Protein AF-A0A328TL69-F1 (afdb_monomer)

Secondary structure (DSSP, 8-state):
-PPPPPPPSSTTSS----BTTTTBPPPP--HHHHHHHHHHHHHHHHHHHHHHHHTT----TT-S-HHHHHHHHHHHHHHHHHHTSS--TT-----SSSSPPTT----BS-B--TTT-HHHHHH-TTSB--B-TT----PPPTTPPTT--

Mean predicted aligned error: 10.44 Å

InterPro domains:
  IPR011083 Phage tail collar domain [PF07484] (90-137)
  IPR037053 Phage tail collar domain superfamily [G3DSA:3.90.1340.10] (85-138)
  IPR051934 Bacteriophage Tail Fiber Structural Protein [PTHR35191] (72-148)

Sequence (149 aa):
MKDIIEPVDTDDGLFHDGDPSTGAEGTIVYAKIMNALQDGIIDIQTENKNILAEAQMTPDPSKNNQLLTAIKAIATAIAATAASVAVPVGTPLAWPTTTPPDGYAIMQGQAFDTAKYPKTAAAYPSGKLPDMRGQTIKGAPDGRALLSL

Foldseek 3Di:
DDDDQAAAPDPVSDWDPADPVVRRHTGDDDPSRVVVVVVVVVVVVVVLQVLLVCLVHHDDPVDDCSSVVSVVSVVVVVVVVVVVPDDQQQDDDDDDDPDDDPPDDQQQFDAADCVVPVSNCVNVVVRTGHGCVVHDDDDDDPPDDPSDD

Solvent-accessible surface area (backbone atoms only — not comparable to full-atom values): 9685 Å² total; per-residue (Å²): 132,76,77,82,76,78,65,51,99,43,102,84,38,59,87,46,78,53,37,85,91,80,67,47,74,43,59,80,87,48,68,71,57,56,51,47,52,51,51,48,52,52,44,56,51,49,53,53,48,51,49,23,46,75,46,77,42,76,96,50,93,93,55,93,54,56,68,64,50,19,53,51,49,46,53,50,53,50,50,55,58,61,64,69,69,83,75,67,73,67,62,91,74,94,71,98,62,96,69,68,61,92,97,58,80,85,51,69,48,50,73,55,61,42,85,86,36,52,63,44,23,73,64,30,77,84,28,44,46,61,56,51,78,96,59,76,96,68,85,80,53,90,96,54,67,87,93,63,130

Structure (mmCIF, N/CA/C/O backbone):
data_AF-A0A328TL69-F1
#
_entry.id   AF-A0A328TL69-F1
#
loop_
_atom_site.group_PDB
_atom_site.id
_atom_site.type_symbol
_atom_site.label_atom_id
_atom_site.label_alt_id
_atom_site.label_comp_id
_atom_site.label_asym_id
_atom_site.label_entity_id
_atom_site.label_seq_id
_atom_site.pdbx_PDB_ins_code
_atom_site.Cartn_x
_atom_site.Cartn_y
_atom_site.Cartn_z
_atom_site.occupancy
_atom_site.B_iso_or_equiv
_atom_site.auth_seq_id
_atom_site.auth_comp_id
_atom_site.auth_asym_id
_atom_site.auth_atom_id
_atom_site.pdbx_PDB_model_num
ATOM 1 N N . MET A 1 1 ? 5.116 5.446 -20.678 1.00 81.31 1 MET A N 1
ATOM 2 C CA . MET A 1 1 ? 5.610 4.268 -21.421 1.00 81.31 1 MET A CA 1
ATOM 3 C C . MET A 1 1 ? 5.908 4.645 -22.858 1.00 81.31 1 MET A C 1
ATOM 5 O O . MET A 1 1 ? 4.989 4.982 -23.598 1.00 81.31 1 MET A O 1
ATOM 9 N N . LYS A 1 2 ? 7.194 4.645 -23.212 1.00 82.19 2 LYS A N 1
ATOM 10 C CA . LYS A 1 2 ? 7.684 4.798 -24.589 1.00 82.19 2 LYS A CA 1
ATOM 11 C C . LYS A 1 2 ? 7.181 3.653 -25.475 1.00 82.19 2 LYS A C 1
ATOM 13 O O . LYS A 1 2 ? 6.938 2.549 -24.987 1.00 82.19 2 LYS A O 1
ATOM 18 N N . ASP A 1 3 ? 7.064 3.926 -26.771 1.00 85.06 3 ASP A N 1
ATOM 19 C CA . ASP A 1 3 ? 6.820 2.887 -27.771 1.00 85.06 3 ASP A CA 1
ATOM 20 C C . ASP A 1 3 ? 7.988 1.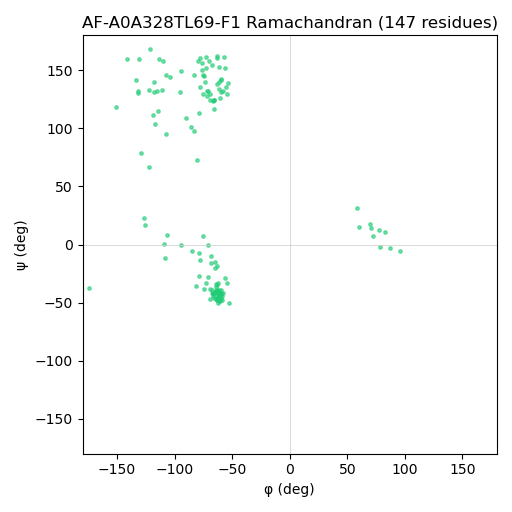893 -27.829 1.00 85.06 3 ASP A C 1
ATOM 22 O O . ASP A 1 3 ? 9.104 2.173 -27.377 1.00 85.06 3 ASP A O 1
ATOM 26 N N . ILE A 1 4 ? 7.723 0.712 -28.388 1.00 85.75 4 ILE A N 1
ATOM 27 C CA . ILE A 1 4 ? 8.744 -0.320 -28.578 1.00 85.75 4 ILE A CA 1
ATOM 28 C C . ILE A 1 4 ? 9.840 0.229 -29.499 1.00 85.75 4 ILE A C 1
ATOM 30 O O . ILE A 1 4 ? 9.555 0.822 -30.538 1.00 85.75 4 ILE A O 1
ATOM 34 N N . ILE A 1 5 ? 11.097 0.019 -29.104 1.00 87.75 5 ILE A N 1
ATOM 35 C CA . ILE A 1 5 ? 12.271 0.432 -29.877 1.00 87.75 5 ILE A CA 1
ATOM 36 C C . ILE A 1 5 ? 12.243 -0.261 -31.243 1.00 87.75 5 ILE A C 1
ATOM 38 O O . ILE A 1 5 ? 12.059 -1.475 -31.324 1.00 87.75 5 ILE A O 1
ATOM 42 N N . GLU A 1 6 ? 12.443 0.514 -32.308 1.00 88.75 6 GLU A N 1
ATOM 43 C CA . GLU A 1 6 ? 12.548 -0.030 -33.662 1.00 88.75 6 GLU A CA 1
ATOM 44 C C . GLU A 1 6 ? 13.749 -0.991 -33.777 1.00 88.75 6 GLU A C 1
ATOM 46 O O . GLU A 1 6 ? 14.818 -0.686 -33.234 1.00 88.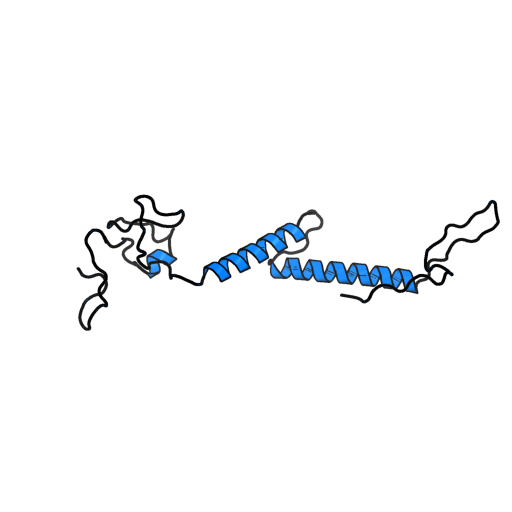75 6 GLU A O 1
ATOM 51 N N . PRO A 1 7 ? 13.609 -2.125 -34.491 1.00 90.50 7 PRO A N 1
ATOM 52 C CA . PRO A 1 7 ? 14.724 -3.029 -34.763 1.00 90.50 7 PRO A CA 1
ATOM 53 C C . PRO A 1 7 ? 15.887 -2.338 -35.483 1.00 90.50 7 PRO A C 1
ATOM 55 O O . PRO A 1 7 ? 15.730 -1.278 -36.096 1.00 90.50 7 PRO A O 1
ATOM 58 N N . VAL A 1 8 ? 17.067 -2.959 -35.429 1.00 92.00 8 VAL A N 1
ATOM 59 C CA . VAL A 1 8 ? 18.185 -2.531 -36.275 1.00 92.00 8 VAL A CA 1
ATOM 60 C C . VAL A 1 8 ? 17.899 -2.801 -37.743 1.00 92.00 8 VAL A C 1
ATOM 62 O O . VAL A 1 8 ? 17.120 -3.682 -38.085 1.00 92.00 8 VAL A O 1
ATOM 65 N N . ASP A 1 9 ? 18.544 -2.022 -38.605 1.00 88.06 9 ASP A N 1
ATOM 66 C CA . ASP A 1 9 ? 18.406 -2.132 -40.055 1.00 88.06 9 ASP A CA 1
ATOM 67 C C . ASP A 1 9 ? 19.283 -3.276 -40.590 1.00 88.06 9 ASP A C 1
ATOM 69 O O . ASP A 1 9 ? 20.365 -3.068 -41.137 1.00 88.06 9 ASP A O 1
ATOM 73 N N . THR A 1 10 ? 18.846 -4.503 -40.317 1.00 89.94 10 THR A N 1
ATOM 74 C CA . THR A 1 10 ? 19.406 -5.762 -40.822 1.00 89.94 10 THR A CA 1
ATOM 75 C C . THR A 1 10 ? 18.267 -6.626 -41.361 1.00 89.94 10 THR A C 1
ATOM 77 O O . THR A 1 10 ? 17.109 -6.429 -40.991 1.00 89.94 10 THR A O 1
ATOM 80 N N . ASP A 1 11 ? 18.578 -7.598 -42.223 1.00 89.19 11 ASP A N 1
ATOM 81 C CA . ASP A 1 11 ? 17.561 -8.427 -42.895 1.00 89.19 11 ASP A CA 1
ATOM 82 C C . ASP A 1 11 ? 16.618 -9.156 -41.918 1.00 89.19 11 ASP A C 1
ATOM 84 O O . ASP A 1 11 ? 15.459 -9.417 -42.245 1.00 89.19 11 ASP A O 1
ATOM 88 N N . ASP A 1 12 ? 17.098 -9.472 -40.713 1.00 94.06 12 ASP A N 1
ATOM 89 C CA . ASP A 1 12 ? 16.335 -10.121 -39.644 1.00 94.06 12 ASP A CA 1
ATOM 90 C C . ASP A 1 12 ? 16.010 -9.198 -38.455 1.00 94.06 12 ASP A C 1
ATOM 92 O O . ASP A 1 12 ? 15.364 -9.629 -37.497 1.00 94.06 12 ASP A O 1
ATOM 96 N N . GLY A 1 13 ? 16.427 -7.930 -38.504 1.00 92.56 13 GLY A N 1
ATOM 97 C CA . GLY A 1 13 ? 16.225 -6.954 -37.436 1.00 92.56 13 GLY A CA 1
ATOM 98 C C . GLY A 1 13 ? 17.060 -7.198 -36.173 1.00 92.56 13 GLY A C 1
ATOM 99 O O . GLY A 1 13 ? 16.756 -6.616 -35.125 1.00 92.56 13 GLY A O 1
ATOM 100 N N . LEU A 1 14 ? 18.084 -8.056 -36.238 1.00 93.25 14 LEU A N 1
ATOM 101 C CA . LEU A 1 14 ? 18.964 -8.402 -35.121 1.00 93.25 14 LEU A CA 1
ATOM 102 C C . LEU A 1 14 ? 20.380 -7.846 -35.291 1.00 93.25 14 LEU A C 1
ATOM 104 O O . LEU A 1 14 ? 20.838 -7.546 -36.393 1.00 93.25 14 LEU A O 1
ATOM 108 N N . PHE A 1 15 ? 21.078 -7.711 -34.163 1.00 94.31 15 PHE A N 1
ATOM 109 C CA . PHE A 1 15 ? 22.505 -7.410 -34.155 1.00 94.31 15 PHE A CA 1
ATOM 110 C C . PHE A 1 15 ? 23.306 -8.672 -34.463 1.00 94.31 15 PHE A C 1
ATOM 112 O O . PHE A 1 15 ? 23.062 -9.719 -33.863 1.00 94.31 15 PHE A O 1
ATOM 119 N N . HIS A 1 16 ? 24.307 -8.523 -35.323 1.00 94.00 16 HIS A N 1
ATOM 120 C CA . HIS A 1 16 ? 25.240 -9.572 -35.711 1.00 94.00 16 HIS A CA 1
ATOM 121 C C . HIS A 1 16 ? 26.663 -9.196 -35.317 1.00 94.00 16 HIS A C 1
ATOM 123 O O . HIS A 1 16 ? 27.082 -8.046 -35.482 1.00 94.00 16 HIS A O 1
ATOM 129 N N . ASP A 1 17 ? 27.415 -10.176 -34.827 1.00 94.06 17 ASP A N 1
ATOM 130 C CA . ASP A 1 17 ? 28.856 -10.039 -34.644 1.00 94.06 17 ASP A CA 1
ATOM 131 C C . ASP A 1 17 ? 29.564 -10.069 -36.005 1.00 94.06 17 ASP A C 1
ATOM 133 O O . ASP A 1 17 ? 29.101 -10.698 -36.957 1.00 94.06 17 ASP A O 1
ATOM 137 N N . GLY A 1 18 ? 30.718 -9.406 -36.094 1.00 93.19 18 GLY A N 1
ATOM 138 C CA . GLY A 1 18 ? 31.599 -9.569 -37.248 1.00 93.19 18 GLY A CA 1
ATOM 139 C C . GLY A 1 18 ? 32.331 -10.911 -37.193 1.00 93.19 18 GLY A C 1
ATOM 140 O O . GLY A 1 18 ? 32.729 -11.361 -36.118 1.00 93.19 18 GLY A O 1
ATOM 141 N N . ASP A 1 19 ? 32.568 -11.519 -38.353 1.00 94.06 19 ASP A N 1
ATOM 142 C CA . ASP A 1 19 ? 33.328 -12.761 -38.495 1.00 94.06 19 ASP A CA 1
ATOM 143 C C . ASP A 1 19 ? 34.599 -12.530 -39.334 1.00 94.06 19 ASP A C 1
ATOM 145 O O . ASP A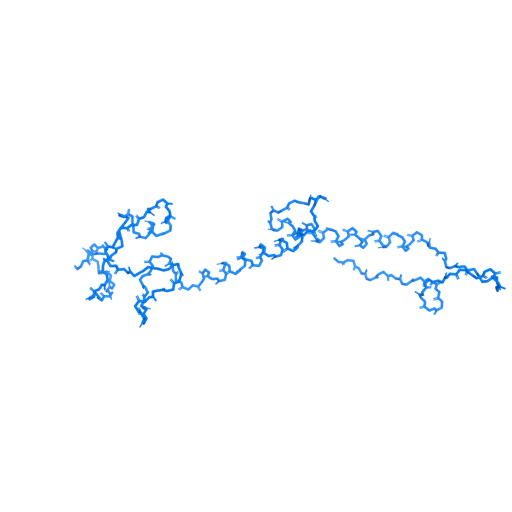 1 19 ? 34.547 -12.477 -40.567 1.00 94.06 19 ASP A O 1
ATOM 149 N N . PRO A 1 20 ? 35.779 -12.448 -38.690 1.00 91.25 20 PRO A N 1
ATOM 150 C CA . PRO A 1 20 ? 37.051 -12.246 -39.381 1.00 91.25 20 PRO A CA 1
ATOM 151 C C . PRO A 1 20 ? 37.466 -13.404 -40.299 1.00 91.25 20 PRO A C 1
ATOM 153 O O . PRO A 1 20 ? 38.317 -13.208 -41.164 1.00 91.25 20 PRO A O 1
ATOM 156 N N . SER A 1 21 ? 36.919 -14.610 -40.106 1.00 92.19 21 SER A N 1
ATOM 157 C CA . SER A 1 21 ? 37.264 -15.789 -40.912 1.00 92.19 21 SER A CA 1
ATOM 158 C C . SER A 1 21 ? 36.562 -15.802 -42.271 1.00 92.19 21 SER A C 1
ATOM 160 O O . SER A 1 21 ? 37.095 -16.349 -43.238 1.00 92.19 21 SER A O 1
ATOM 162 N N . THR A 1 22 ? 35.399 -15.154 -42.353 1.00 91.88 22 THR A N 1
ATOM 163 C CA . THR A 1 22 ? 34.604 -14.995 -43.578 1.00 91.88 22 THR A CA 1
ATOM 164 C C . THR A 1 22 ? 34.639 -13.568 -44.126 1.00 91.88 22 THR A C 1
ATOM 166 O O . THR A 1 22 ? 34.235 -13.339 -45.264 1.00 91.88 22 THR A O 1
ATOM 169 N N . GLY A 1 23 ? 35.160 -12.616 -43.347 1.00 92.31 23 GLY A N 1
ATOM 170 C CA . GLY A 1 23 ? 35.180 -11.194 -43.681 1.00 92.31 23 GLY A CA 1
ATOM 171 C C . GLY A 1 23 ? 33.836 -10.496 -43.466 1.00 92.31 23 GLY A C 1
ATOM 172 O O . GLY A 1 23 ? 33.671 -9.376 -43.942 1.00 92.31 23 GLY A O 1
ATOM 173 N N . ALA A 1 24 ? 32.878 -11.134 -42.784 1.00 91.88 24 ALA A N 1
ATOM 174 C CA . ALA A 1 24 ? 31.595 -10.516 -42.474 1.00 91.88 24 ALA A CA 1
ATOM 175 C C . ALA A 1 24 ? 31.778 -9.388 -41.447 1.00 91.88 24 ALA A C 1
ATOM 177 O O . ALA A 1 24 ? 32.406 -9.574 -40.402 1.00 91.88 24 ALA A O 1
ATOM 178 N N . GLU A 1 25 ? 31.226 -8.212 -41.735 1.00 92.12 25 GLU A N 1
ATOM 179 C CA . GLU A 1 25 ? 31.239 -7.077 -40.811 1.00 92.12 25 GLU A CA 1
ATOM 180 C C . GLU A 1 25 ? 30.096 -7.189 -39.795 1.00 92.12 25 GLU A C 1
ATOM 182 O O . GLU A 1 25 ? 29.014 -7.684 -40.108 1.00 92.12 25 GLU A O 1
ATOM 187 N N . GLY A 1 26 ? 30.335 -6.724 -38.568 1.00 92.31 26 GLY A N 1
ATOM 188 C CA . GLY A 1 26 ? 29.309 -6.705 -37.525 1.00 92.31 26 GLY A CA 1
ATOM 189 C C . GLY A 1 26 ? 28.318 -5.552 -37.693 1.00 92.31 26 GLY A C 1
ATOM 190 O O . GLY A 1 26 ? 28.615 -4.536 -38.325 1.00 92.31 26 GLY A O 1
ATOM 191 N N . THR A 1 27 ? 27.146 -5.675 -37.071 1.00 94.25 27 THR A N 1
ATOM 192 C CA . THR A 1 27 ? 26.128 -4.618 -37.070 1.00 94.25 27 THR A CA 1
ATOM 193 C C . THR A 1 27 ? 26.626 -3.385 -36.320 1.00 94.25 27 THR A C 1
ATOM 195 O O . THR A 1 27 ? 26.978 -3.441 -35.140 1.00 94.25 27 THR A O 1
ATOM 198 N N . ILE A 1 28 ? 26.603 -2.233 -36.989 1.00 89.75 28 ILE A N 1
ATOM 199 C CA . ILE A 1 28 ? 26.973 -0.957 -36.376 1.00 89.75 28 ILE A CA 1
ATOM 200 C C . ILE A 1 28 ? 25.843 -0.480 -35.458 1.00 89.75 28 ILE A C 1
ATOM 202 O O . ILE A 1 28 ? 24.682 -0.380 -35.852 1.00 89.75 28 ILE A O 1
ATOM 206 N N . VAL A 1 29 ? 26.193 -0.119 -34.224 1.00 90.94 29 VAL A N 1
ATOM 207 C CA . VAL A 1 29 ? 25.248 0.455 -33.261 1.00 90.94 29 VAL A CA 1
ATOM 208 C C . VAL A 1 29 ? 25.149 1.968 -33.475 1.00 90.94 29 VAL A C 1
ATOM 210 O O . VAL A 1 29 ? 26.011 2.735 -33.046 1.00 90.94 29 VAL A O 1
ATOM 213 N N . TYR A 1 30 ? 24.091 2.418 -34.149 1.00 88.75 30 TYR A N 1
ATOM 214 C CA . TYR A 1 30 ? 23.876 3.840 -34.434 1.00 88.75 30 TYR A CA 1
ATOM 215 C C . TYR A 1 30 ? 23.292 4.610 -33.242 1.00 88.75 30 TYR A C 1
ATOM 217 O O . TYR A 1 30 ? 22.578 4.063 -32.397 1.00 88.75 30 TYR A O 1
ATOM 225 N N . ALA A 1 31 ? 23.497 5.933 -33.241 1.00 91.25 31 ALA A N 1
ATOM 226 C CA . ALA A 1 31 ? 22.936 6.841 -32.238 1.00 91.25 31 ALA A CA 1
ATOM 227 C C . ALA A 1 31 ? 21.408 6.718 -32.099 1.00 91.25 31 ALA A C 1
ATOM 229 O O . ALA A 1 31 ? 20.894 6.842 -30.994 1.00 91.25 31 ALA A O 1
ATOM 230 N N . LYS A 1 32 ? 20.683 6.419 -33.189 1.00 89.44 32 LYS A N 1
ATOM 231 C CA . LYS A 1 32 ? 19.230 6.166 -33.168 1.00 89.44 32 LYS A CA 1
ATOM 232 C C . LYS A 1 32 ? 18.851 5.102 -32.129 1.00 89.44 32 LYS A C 1
ATOM 234 O O . LYS A 1 32 ? 17.992 5.355 -31.291 1.00 89.44 32 LYS A O 1
ATOM 239 N N . ILE A 1 33 ? 19.526 3.952 -32.154 1.00 90.62 33 ILE A N 1
ATOM 240 C CA . ILE A 1 33 ? 19.283 2.843 -31.222 1.00 90.62 33 ILE A CA 1
ATOM 241 C C . ILE A 1 33 ? 19.729 3.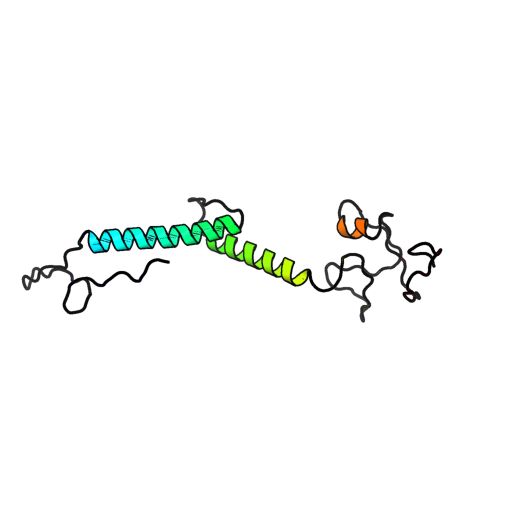219 -29.809 1.00 90.62 33 ILE A C 1
ATOM 243 O O . ILE A 1 33 ? 18.975 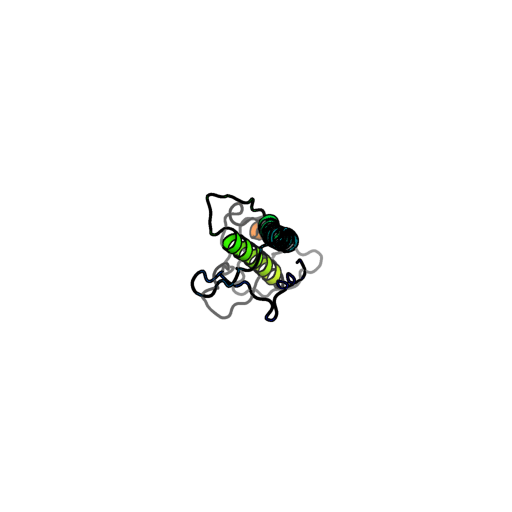3.021 -28.862 1.00 90.62 33 ILE A O 1
ATOM 247 N N . MET A 1 34 ? 20.929 3.786 -29.648 1.00 92.69 34 MET A N 1
ATOM 248 C CA . MET A 1 34 ? 21.444 4.137 -28.315 1.00 92.69 34 MET A CA 1
ATOM 249 C C . MET A 1 34 ? 20.584 5.192 -27.617 1.00 92.69 34 MET A C 1
ATOM 251 O O . MET A 1 34 ? 20.321 5.073 -26.422 1.00 92.69 34 MET A O 1
ATOM 255 N N . ASN A 1 35 ? 20.095 6.184 -28.361 1.00 93.06 35 ASN A N 1
ATOM 256 C CA . ASN A 1 35 ? 19.169 7.184 -27.841 1.00 93.06 35 ASN A CA 1
ATOM 257 C C . ASN A 1 35 ? 17.821 6.550 -27.482 1.00 93.06 35 ASN A C 1
ATOM 259 O O . ASN A 1 35 ? 17.285 6.854 -26.424 1.00 93.06 35 ASN A O 1
ATOM 263 N N . ALA A 1 36 ? 17.299 5.635 -28.306 1.00 92.38 36 ALA A N 1
ATOM 264 C CA . ALA A 1 36 ? 16.063 4.919 -27.995 1.00 92.38 36 ALA A CA 1
ATOM 265 C C . ALA A 1 36 ? 16.195 4.050 -26.727 1.00 92.38 36 ALA A C 1
ATOM 267 O O . ALA A 1 36 ? 15.300 4.047 -25.883 1.00 92.38 36 ALA A O 1
ATOM 268 N N . LEU A 1 37 ? 17.332 3.368 -26.547 1.00 91.94 37 LEU A N 1
ATOM 269 C CA . LEU A 1 37 ? 17.647 2.610 -25.331 1.00 91.94 37 LEU A CA 1
ATOM 270 C C . LEU A 1 37 ? 17.760 3.523 -24.104 1.00 91.94 37 LEU A C 1
ATOM 272 O O . LEU A 1 37 ? 17.177 3.222 -23.062 1.00 91.94 37 LEU A O 1
ATOM 276 N N . GLN A 1 38 ? 18.479 4.644 -24.222 1.0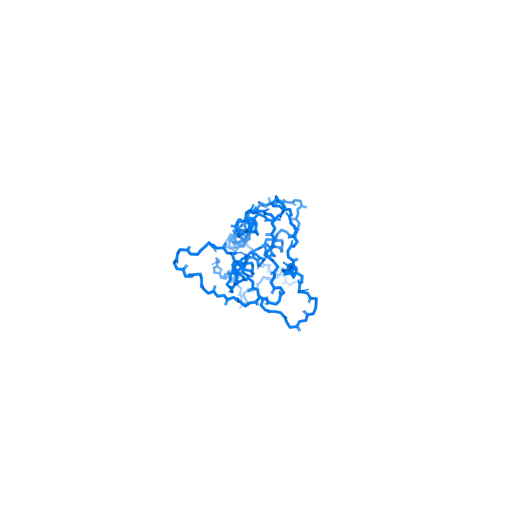0 95.00 38 GLN A N 1
ATOM 277 C CA . GLN A 1 38 ? 18.602 5.631 -23.149 1.00 95.00 38 GLN A CA 1
ATOM 278 C C . GLN A 1 38 ? 17.227 6.168 -22.740 1.00 95.00 38 GLN A C 1
ATOM 280 O O . GLN A 1 38 ? 16.898 6.187 -21.553 1.00 95.00 38 GLN A O 1
ATOM 285 N N . ASP A 1 39 ? 16.413 6.558 -23.716 1.00 94.06 39 ASP A N 1
ATOM 286 C CA . ASP A 1 39 ? 15.055 7.039 -23.500 1.00 94.06 39 ASP A CA 1
ATOM 287 C C . ASP A 1 39 ? 14.183 5.991 -22.802 1.00 94.06 39 ASP A C 1
ATOM 289 O O . ASP A 1 39 ? 13.470 6.329 -21.858 1.00 94.06 39 ASP A O 1
ATOM 293 N N . GLY A 1 40 ? 14.257 4.725 -23.223 1.00 94.00 40 GLY A N 1
ATOM 294 C CA . GLY A 1 40 ? 13.511 3.629 -22.601 1.00 94.00 40 GLY A CA 1
ATOM 295 C C . GLY A 1 40 ? 13.921 3.383 -21.147 1.00 94.00 40 GLY A C 1
ATOM 296 O O . GLY A 1 40 ? 13.067 3.208 -20.277 1.00 94.00 40 GLY A O 1
ATOM 297 N N . ILE A 1 41 ? 15.222 3.436 -20.847 1.00 94.25 41 ILE A N 1
ATOM 298 C CA . ILE A 1 41 ? 15.730 3.319 -19.473 1.00 94.25 41 ILE A CA 1
ATOM 299 C C . ILE A 1 41 ? 15.229 4.483 -18.613 1.00 94.25 41 ILE A C 1
ATOM 301 O O . ILE A 1 41 ? 14.758 4.256 -17.497 1.00 94.25 41 ILE A O 1
ATOM 305 N N . ILE A 1 42 ? 15.309 5.718 -19.118 1.00 95.50 42 ILE A N 1
ATOM 306 C CA . ILE A 1 42 ? 14.831 6.911 -18.407 1.00 95.50 42 ILE A CA 1
ATOM 307 C C . ILE A 1 42 ? 13.323 6.818 -18.147 1.00 95.50 42 ILE A C 1
ATOM 309 O O . ILE A 1 42 ? 12.877 7.142 -17.045 1.00 95.50 42 ILE A O 1
ATOM 313 N N . ASP A 1 43 ? 12.540 6.355 -19.121 1.00 95.88 43 ASP A N 1
ATOM 314 C CA . ASP A 1 43 ? 11.089 6.187 -19.001 1.00 95.88 43 ASP A CA 1
ATOM 315 C C . ASP A 1 43 ? 10.736 5.170 -17.902 1.00 95.88 43 ASP A C 1
ATOM 317 O O . ASP A 1 43 ? 10.026 5.511 -16.956 1.00 95.88 43 ASP A O 1
ATOM 321 N N . ILE A 1 44 ? 11.341 3.975 -17.918 1.00 93.50 44 ILE A N 1
ATOM 322 C CA . ILE A 1 44 ? 11.144 2.955 -16.870 1.00 93.50 44 ILE A CA 1
ATOM 323 C C . ILE A 1 44 ? 11.584 3.472 -15.492 1.00 93.50 44 ILE A C 1
ATOM 325 O O . ILE A 1 44 ? 10.912 3.244 -14.483 1.00 93.50 44 ILE A O 1
ATOM 329 N N . GLN A 1 45 ? 12.715 4.178 -15.414 1.00 94.88 45 GLN A N 1
ATOM 330 C CA . GLN A 1 45 ? 13.174 4.779 -14.160 1.00 94.88 45 GLN A CA 1
ATOM 331 C C . GLN A 1 45 ? 12.206 5.849 -13.647 1.00 94.88 45 GLN A C 1
ATOM 333 O O . GLN A 1 45 ? 12.011 5.954 -12.436 1.00 94.88 45 GLN A O 1
ATOM 338 N N . THR A 1 46 ? 11.603 6.629 -14.543 1.00 95.50 46 THR A N 1
ATOM 339 C CA . THR A 1 46 ? 10.606 7.649 -14.200 1.00 95.50 46 THR A CA 1
ATOM 340 C C . THR A 1 46 ? 9.337 7.006 -13.646 1.00 95.50 46 THR A C 1
ATOM 342 O O . THR A 1 46 ? 8.888 7.404 -12.575 1.00 95.50 46 THR A O 1
ATOM 345 N N . GLU A 1 47 ? 8.820 5.952 -14.282 1.00 96.00 47 GLU A N 1
ATOM 346 C CA . GLU A 1 47 ? 7.666 5.194 -13.774 1.00 96.00 47 GLU A CA 1
ATOM 347 C C . GLU A 1 47 ? 7.952 4.583 -12.392 1.00 96.00 47 GLU A C 1
ATOM 349 O O . GLU A 1 47 ? 7.178 4.746 -11.447 1.00 96.00 47 GLU A O 1
ATOM 354 N N . ASN A 1 48 ? 9.122 3.963 -12.218 1.00 95.88 48 ASN A N 1
ATOM 355 C CA . ASN A 1 48 ? 9.533 3.424 -10.921 1.00 95.88 48 ASN A CA 1
ATOM 356 C C . ASN A 1 48 ? 9.641 4.519 -9.848 1.00 95.88 48 ASN A C 1
ATOM 358 O O . ASN A 1 48 ? 9.241 4.303 -8.703 1.00 95.88 48 ASN A O 1
ATOM 362 N N . LYS A 1 49 ? 10.150 5.708 -10.198 1.00 95.88 49 LYS A N 1
ATOM 363 C CA . LYS A 1 49 ? 10.188 6.863 -9.289 1.00 95.88 49 LYS A CA 1
ATOM 364 C C . LYS A 1 49 ? 8.789 7.338 -8.907 1.00 95.88 49 LYS A C 1
ATOM 366 O O . LYS A 1 49 ? 8.585 7.651 -7.738 1.00 95.88 49 LYS A O 1
ATOM 371 N N . ASN A 1 50 ? 7.841 7.351 -9.842 1.00 97.19 50 ASN A N 1
ATOM 372 C CA . ASN A 1 50 ? 6.451 7.713 -9.559 1.00 97.19 50 ASN A CA 1
ATOM 373 C C . ASN A 1 50 ? 5.810 6.729 -8.568 1.00 97.19 50 ASN A C 1
ATOM 375 O O . ASN A 1 50 ? 5.162 7.162 -7.619 1.00 97.19 50 ASN A O 1
ATOM 379 N N . ILE A 1 51 ? 6.064 5.423 -8.714 1.00 97.75 51 ILE A N 1
ATOM 380 C CA . ILE A 1 51 ? 5.593 4.401 -7.760 1.00 97.75 51 ILE A CA 1
ATOM 381 C C . ILE A 1 51 ? 6.183 4.633 -6.360 1.00 97.75 51 ILE A C 1
ATOM 383 O O . ILE A 1 51 ? 5.470 4.552 -5.361 1.00 97.75 51 ILE A O 1
ATOM 387 N N . LEU A 1 52 ? 7.481 4.937 -6.263 1.00 97.94 52 LEU A N 1
ATOM 388 C CA . LEU A 1 52 ? 8.113 5.276 -4.983 1.00 97.94 52 LEU A CA 1
ATOM 389 C C . LEU A 1 52 ? 7.498 6.542 -4.368 1.00 97.94 52 LEU A C 1
ATOM 391 O O . LEU A 1 52 ? 7.193 6.545 -3.177 1.00 97.94 52 LEU A O 1
ATOM 395 N N . ALA A 1 53 ? 7.285 7.587 -5.170 1.00 97.25 53 ALA A N 1
ATOM 396 C CA . ALA A 1 53 ? 6.705 8.847 -4.715 1.00 97.25 53 ALA A CA 1
ATOM 397 C C . ALA A 1 53 ? 5.273 8.671 -4.184 1.00 97.25 53 ALA A C 1
ATOM 399 O O . ALA A 1 53 ? 4.950 9.221 -3.132 1.00 97.25 53 ALA A O 1
ATOM 400 N N . GLU A 1 54 ? 4.445 7.856 -4.844 1.00 96.69 54 GLU A N 1
ATOM 401 C CA . GLU A 1 54 ? 3.104 7.496 -4.360 1.00 96.69 54 GLU A CA 1
ATOM 402 C C . GLU A 1 54 ? 3.176 6.844 -2.970 1.00 96.69 54 GLU A C 1
ATOM 404 O O . GLU A 1 54 ? 2.435 7.202 -2.055 1.00 96.69 54 GLU A O 1
ATOM 409 N N . ALA A 1 55 ? 4.160 5.966 -2.758 1.00 96.88 55 ALA A N 1
ATOM 410 C CA . ALA A 1 55 ? 4.445 5.361 -1.458 1.00 96.88 55 ALA A CA 1
ATOM 411 C C . ALA A 1 55 ? 5.148 6.301 -0.454 1.00 96.88 55 ALA A C 1
ATOM 413 O O . ALA A 1 55 ? 5.559 5.844 0.613 1.00 96.88 55 ALA A O 1
ATOM 414 N N . GLN A 1 56 ? 5.305 7.593 -0.769 1.00 96.81 56 GLN A N 1
ATOM 415 C CA . GLN A 1 56 ? 6.036 8.581 0.037 1.00 96.81 56 GLN A CA 1
ATOM 416 C C . GLN A 1 56 ? 7.508 8.196 0.286 1.00 96.81 56 GLN A C 1
ATOM 418 O O . GLN A 1 56 ? 8.090 8.509 1.324 1.00 96.81 56 GLN A O 1
ATOM 423 N N . MET A 1 57 ? 8.121 7.498 -0.671 1.00 96.75 57 MET A N 1
ATOM 424 C CA . MET A 1 57 ? 9.513 7.056 -0.630 1.00 96.75 57 MET A CA 1
ATOM 425 C C . MET A 1 57 ? 10.373 7.865 -1.605 1.00 96.75 57 MET A C 1
ATOM 427 O O . MET A 1 57 ? 9.943 8.209 -2.705 1.00 96.75 57 MET A O 1
ATOM 431 N N . THR A 1 58 ? 11.629 8.113 -1.236 1.00 95.50 58 THR A N 1
ATOM 432 C CA . THR A 1 58 ? 12.644 8.683 -2.130 1.00 95.50 58 THR A CA 1
ATOM 433 C C . THR A 1 58 ? 13.615 7.593 -2.598 1.00 95.50 58 THR A C 1
ATOM 435 O O . THR A 1 58 ? 13.935 6.699 -1.815 1.00 95.50 58 THR A O 1
ATOM 438 N N . PRO A 1 59 ? 14.102 7.634 -3.854 1.00 96.56 59 PRO A N 1
ATOM 439 C CA . PRO A 1 59 ? 15.095 6.675 -4.327 1.00 96.56 59 PRO A CA 1
ATOM 440 C C . PRO A 1 59 ? 16.405 6.728 -3.526 1.00 96.56 59 PRO A C 1
ATOM 442 O O . PRO A 1 59 ? 17.052 7.770 -3.447 1.00 96.56 59 PRO A O 1
ATOM 445 N N . ASP A 1 60 ? 16.825 5.579 -3.005 1.00 96.31 60 ASP A N 1
ATOM 446 C CA . ASP A 1 60 ? 18.064 5.364 -2.257 1.00 96.31 60 ASP A CA 1
ATOM 447 C C . ASP A 1 60 ? 18.967 4.346 -2.986 1.00 96.31 60 ASP A C 1
ATOM 449 O O . ASP A 1 60 ? 18.641 3.157 -3.038 1.00 96.31 60 ASP A O 1
ATOM 453 N N . PRO A 1 61 ? 20.118 4.757 -3.545 1.00 95.44 61 PRO A N 1
ATOM 454 C CA . PRO A 1 61 ? 21.004 3.854 -4.282 1.00 95.44 61 PRO A CA 1
ATOM 455 C C . PRO A 1 61 ? 21.620 2.742 -3.417 1.00 95.44 61 PRO A C 1
ATOM 457 O O . PRO A 1 61 ? 22.124 1.763 -3.960 1.00 95.44 61 PRO A O 1
ATOM 460 N N . SER A 1 62 ? 21.569 2.845 -2.084 1.00 97.62 62 SER A N 1
ATOM 461 C CA . SER A 1 62 ? 22.022 1.785 -1.174 1.00 97.62 62 SER A CA 1
ATOM 462 C C . SER A 1 62 ? 21.014 0.636 -1.018 1.00 97.62 62 SER A C 1
ATOM 464 O O . SER A 1 62 ? 21.321 -0.381 -0.390 1.00 97.62 62 SER A O 1
ATOM 466 N N . LYS A 1 63 ? 19.802 0.774 -1.576 1.00 95.69 63 LYS A N 1
ATOM 467 C CA . LYS A 1 63 ? 18.691 -0.177 -1.433 1.00 95.69 63 LYS A CA 1
ATOM 468 C C . LYS A 1 63 ? 18.283 -0.760 -2.782 1.00 95.69 63 LYS A C 1
ATOM 470 O O . LYS A 1 63 ? 17.968 -0.033 -3.721 1.00 95.69 63 LYS A O 1
ATOM 475 N N . ASN A 1 64 ? 18.151 -2.082 -2.843 1.00 96.00 64 ASN A N 1
ATOM 476 C CA . ASN A 1 64 ? 17.754 -2.823 -4.048 1.00 96.00 64 ASN A CA 1
ATOM 477 C C . ASN A 1 64 ? 16.312 -3.373 -4.005 1.00 96.00 64 ASN A C 1
ATOM 479 O O . ASN A 1 64 ? 15.914 -4.126 -4.887 1.00 96.00 64 ASN A O 1
ATOM 483 N N . ASN A 1 65 ? 15.516 -3.011 -2.994 1.00 97.19 65 ASN A N 1
ATOM 484 C CA . ASN A 1 65 ? 14.169 -3.552 -2.760 1.00 97.19 65 ASN A CA 1
ATOM 485 C C . ASN A 1 65 ? 13.077 -2.470 -2.644 1.00 97.19 65 ASN A C 1
ATOM 487 O O . ASN A 1 65 ? 11.984 -2.727 -2.133 1.00 97.19 65 ASN A O 1
ATOM 491 N N . GLN A 1 66 ? 13.365 -1.250 -3.096 1.00 97.81 66 GLN A N 1
ATOM 492 C CA . GLN A 1 66 ? 12.491 -0.094 -2.888 1.00 97.81 66 GLN A CA 1
ATOM 493 C C . GLN A 1 66 ? 11.177 -0.208 -3.653 1.00 97.81 66 GLN A C 1
ATOM 495 O O . GLN A 1 66 ? 10.131 0.057 -3.077 1.00 97.81 66 GLN A O 1
ATOM 500 N N . LEU A 1 67 ? 11.213 -0.681 -4.904 1.00 97.44 67 LEU A N 1
ATOM 501 C CA . LEU A 1 67 ? 10.004 -0.876 -5.707 1.00 97.44 67 LEU A CA 1
ATOM 502 C C . LEU A 1 67 ? 9.056 -1.891 -5.055 1.00 97.44 67 LEU A C 1
ATOM 504 O O . LEU A 1 67 ? 7.867 -1.629 -4.905 1.00 97.44 67 LEU A O 1
ATOM 508 N N . LEU A 1 68 ? 9.596 -3.018 -4.579 1.00 98.00 68 LEU A N 1
ATOM 509 C CA . LEU A 1 68 ? 8.823 -4.013 -3.833 1.00 98.00 68 LEU A CA 1
ATOM 510 C C . LEU A 1 68 ? 8.210 -3.414 -2.560 1.00 98.00 68 LEU A C 1
ATOM 512 O O . LEU A 1 68 ? 7.066 -3.707 -2.221 1.00 98.00 68 LEU A O 1
ATOM 516 N N . THR A 1 69 ? 8.976 -2.590 -1.846 1.00 98.12 69 THR A N 1
ATOM 517 C CA . THR A 1 69 ? 8.527 -1.940 -0.609 1.00 98.12 69 THR A CA 1
ATOM 518 C C . THR A 1 69 ? 7.412 -0.931 -0.888 1.00 98.12 69 THR A C 1
ATOM 520 O O . THR A 1 69 ? 6.391 -0.960 -0.204 1.00 98.12 69 THR A O 1
ATOM 523 N N . ALA A 1 70 ? 7.559 -0.119 -1.937 1.00 98.25 70 ALA A N 1
ATOM 524 C CA . ALA A 1 70 ? 6.564 0.852 -2.375 1.00 98.25 70 ALA A CA 1
ATOM 525 C C . ALA A 1 70 ? 5.249 0.172 -2.781 1.00 98.25 70 ALA A C 1
ATOM 527 O O . ALA A 1 7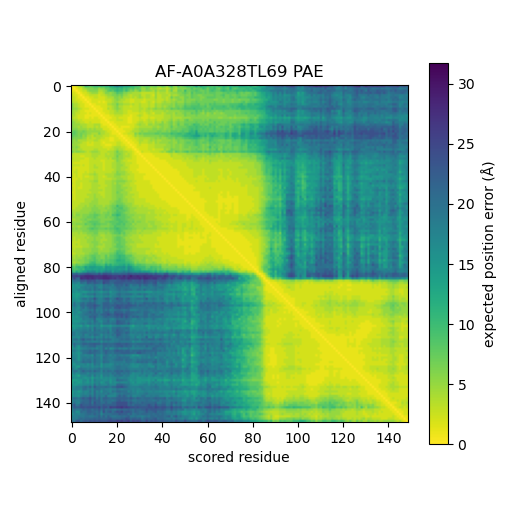0 ? 4.189 0.524 -2.269 1.00 98.25 70 ALA A O 1
ATOM 528 N N . ILE A 1 71 ? 5.310 -0.876 -3.611 1.00 97.94 71 ILE A N 1
ATOM 529 C CA . ILE A 1 71 ? 4.123 -1.640 -4.028 1.00 97.94 71 ILE A CA 1
ATOM 530 C C . ILE A 1 71 ? 3.404 -2.246 -2.815 1.00 97.94 71 ILE A C 1
ATOM 532 O O . ILE A 1 71 ? 2.179 -2.168 -2.722 1.00 97.94 71 ILE A O 1
ATOM 536 N N . LYS A 1 72 ? 4.144 -2.813 -1.851 1.00 97.88 72 LYS A N 1
ATOM 537 C CA . LYS A 1 72 ? 3.552 -3.334 -0.607 1.00 97.88 72 LYS A CA 1
ATOM 538 C C . LYS A 1 72 ? 2.862 -2.238 0.207 1.00 97.88 72 LYS A C 1
ATOM 540 O O . LYS A 1 72 ? 1.770 -2.476 0.725 1.00 97.88 72 LYS A O 1
ATOM 545 N N . ALA A 1 73 ? 3.475 -1.062 0.325 1.00 96.69 73 ALA A N 1
ATOM 546 C CA . ALA A 1 73 ? 2.898 0.068 1.047 1.00 96.69 73 ALA A CA 1
ATOM 547 C C . ALA A 1 73 ? 1.595 0.549 0.387 1.00 96.69 73 ALA A C 1
ATOM 549 O O . ALA A 1 73 ? 0.573 0.657 1.064 1.00 96.69 73 ALA A O 1
ATOM 550 N N . ILE A 1 74 ? 1.604 0.728 -0.937 1.00 96.56 74 ILE A N 1
ATOM 551 C CA . ILE A 1 74 ? 0.429 1.136 -1.721 1.00 96.56 74 ILE A CA 1
ATOM 552 C C . ILE A 1 74 ? -0.694 0.100 -1.593 1.00 96.56 74 ILE A C 1
ATOM 554 O O . ILE A 1 74 ? -1.822 0.452 -1.254 1.00 96.56 74 ILE A O 1
ATOM 558 N N . ALA A 1 75 ? -0.398 -1.191 -1.778 1.00 95.94 75 ALA A N 1
ATOM 559 C CA . ALA A 1 75 ? -1.391 -2.257 -1.635 1.00 95.94 75 ALA A CA 1
ATOM 560 C C . ALA A 1 75 ? -2.007 -2.295 -0.225 1.00 95.94 75 ALA A C 1
ATOM 562 O O . ALA A 1 75 ? -3.214 -2.483 -0.075 1.00 95.94 75 ALA A O 1
ATOM 563 N N . THR A 1 76 ? -1.195 -2.060 0.810 1.00 94.00 76 THR A N 1
ATOM 564 C CA . THR A 1 76 ? -1.669 -1.982 2.200 1.00 94.00 76 THR A CA 1
ATOM 565 C C . THR A 1 76 ? -2.592 -0.779 2.409 1.00 94.00 76 THR A C 1
ATOM 567 O O . THR A 1 76 ? -3.639 -0.916 3.039 1.00 94.00 76 THR A O 1
ATOM 570 N N . ALA A 1 77 ? -2.252 0.388 1.853 1.00 91.12 77 ALA A N 1
ATOM 571 C CA . ALA A 1 77 ? -3.084 1.590 1.931 1.00 91.12 77 ALA A CA 1
ATOM 572 C C . ALA A 1 77 ? -4.429 1.421 1.198 1.00 91.12 77 ALA A C 1
ATOM 574 O O . ALA A 1 77 ? -5.480 1.810 1.720 1.00 91.12 77 ALA A O 1
ATOM 575 N N . ILE A 1 78 ? -4.416 0.776 0.027 1.00 90.31 78 ILE A N 1
ATOM 576 C CA . ILE A 1 78 ? -5.631 0.428 -0.722 1.00 90.31 78 ILE A CA 1
ATOM 577 C C . ILE A 1 78 ? -6.494 -0.543 0.091 1.00 90.31 78 ILE A C 1
ATOM 579 O O . ILE A 1 78 ? -7.689 -0.302 0.251 1.00 90.31 78 ILE A O 1
ATOM 583 N N . ALA A 1 79 ? -5.906 -1.601 0.659 1.00 87.38 79 ALA A N 1
ATOM 584 C CA . ALA A 1 79 ? -6.632 -2.568 1.482 1.00 87.38 79 ALA A CA 1
ATOM 585 C C . ALA A 1 79 ? -7.240 -1.925 2.741 1.00 87.38 79 ALA A C 1
ATOM 587 O O . ALA A 1 79 ? -8.382 -2.221 3.089 1.00 87.38 79 ALA A O 1
ATOM 588 N N . ALA A 1 80 ? -6.522 -1.007 3.395 1.00 80.19 80 ALA A N 1
ATOM 589 C CA . ALA A 1 80 ? -7.030 -0.264 4.547 1.00 80.19 80 ALA A CA 1
ATOM 590 C C . ALA A 1 80 ? -8.216 0.642 4.174 1.00 80.19 80 ALA A C 1
ATOM 592 O O . ALA A 1 80 ? -9.205 0.703 4.906 1.00 80.19 80 ALA A O 1
ATOM 593 N N . THR A 1 81 ? -8.148 1.303 3.015 1.00 78.94 81 THR A N 1
ATOM 594 C CA . THR A 1 81 ? -9.258 2.101 2.474 1.00 78.94 81 THR A CA 1
ATOM 595 C C . THR A 1 81 ? -10.448 1.217 2.098 1.00 78.94 81 THR A C 1
ATOM 597 O O . THR A 1 81 ? -11.578 1.542 2.450 1.00 78.94 81 THR A O 1
ATOM 600 N N . ALA A 1 82 ? -10.232 0.064 1.465 1.00 74.69 82 ALA A N 1
ATOM 601 C CA . ALA A 1 82 ? -11.309 -0.872 1.138 1.00 74.69 82 ALA A CA 1
ATOM 602 C C . ALA A 1 82 ? -11.982 -1.447 2.400 1.00 74.69 82 ALA A C 1
ATOM 604 O O . ALA A 1 82 ? -13.206 -1.529 2.468 1.00 74.69 82 ALA A O 1
ATOM 605 N N . ALA A 1 83 ? -11.201 -1.760 3.438 1.00 64.19 83 ALA A N 1
ATOM 606 C CA . ALA A 1 83 ? -11.713 -2.190 4.740 1.00 64.19 83 ALA A CA 1
ATOM 607 C C . ALA A 1 83 ? -12.449 -1.073 5.507 1.00 64.19 83 ALA A C 1
ATOM 609 O O . ALA A 1 83 ? -13.191 -1.361 6.445 1.00 64.19 83 ALA A O 1
ATOM 610 N N . SER A 1 84 ? -12.283 0.199 5.117 1.00 58.94 84 SER A N 1
ATOM 611 C CA . SER A 1 84 ? -12.989 1.328 5.739 1.00 58.94 84 SER A CA 1
ATOM 612 C C . SER A 1 84 ? -14.487 1.393 5.412 1.00 58.94 84 SER A C 1
ATOM 614 O O . SER A 1 84 ? -15.196 2.240 5.957 1.00 58.94 84 SER A O 1
ATOM 616 N N . VAL A 1 85 ? -15.007 0.460 4.610 1.00 60.25 85 VAL A N 1
ATOM 617 C CA . VAL A 1 85 ? -16.441 0.305 4.365 1.00 60.25 85 VAL A CA 1
ATOM 618 C C . VAL A 1 85 ? -16.943 -0.949 5.078 1.00 60.25 85 VAL A C 1
ATOM 620 O O . VAL A 1 85 ? -16.864 -2.040 4.529 1.00 60.25 85 VAL A O 1
ATOM 623 N N . ALA A 1 86 ? -17.474 -0.786 6.296 1.00 65.75 86 ALA A N 1
ATOM 624 C CA . ALA A 1 86 ? -18.653 -1.542 6.753 1.00 65.75 86 ALA A CA 1
ATOM 625 C C . ALA A 1 86 ? -19.162 -1.090 8.131 1.00 65.75 86 ALA A C 1
ATOM 627 O O . ALA A 1 86 ? -20.370 -1.076 8.345 1.00 65.75 86 ALA A O 1
ATOM 628 N N . VAL A 1 87 ? -18.283 -0.730 9.078 1.00 80.19 87 VAL A N 1
ATOM 629 C CA . VAL A 1 87 ? -18.701 -0.445 10.463 1.00 80.19 87 VAL A CA 1
ATOM 630 C C . VAL A 1 87 ? -17.762 0.571 11.140 1.00 80.19 87 VAL A C 1
ATOM 632 O O . VAL A 1 87 ? -16.583 0.268 11.326 1.00 80.19 87 VAL A O 1
ATOM 635 N N . PRO A 1 88 ? -18.249 1.755 11.565 1.00 87.25 88 PRO A N 1
ATOM 636 C CA . PRO A 1 88 ? -17.451 2.715 12.331 1.00 87.25 88 PRO A CA 1
ATOM 637 C C . PRO A 1 88 ? -16.926 2.138 13.655 1.00 87.25 88 PRO A C 1
ATOM 639 O O . PRO A 1 88 ? -17.648 1.428 14.364 1.00 87.25 88 PRO A O 1
ATOM 642 N N . VAL A 1 89 ? -15.688 2.487 14.030 1.00 90.19 89 VAL A N 1
ATOM 643 C CA . VAL A 1 89 ? -15.102 2.108 15.330 1.00 90.19 89 VAL A CA 1
ATOM 644 C C . VAL A 1 89 ? -15.983 2.629 16.466 1.00 90.19 89 VAL A C 1
ATOM 646 O O . VAL A 1 89 ? -16.377 3.791 16.468 1.00 90.19 89 VAL A O 1
ATOM 649 N N . GLY A 1 90 ? -16.280 1.758 17.431 1.00 91.62 90 GLY A N 1
ATOM 650 C CA . GLY A 1 90 ? -17.208 2.042 18.527 1.00 91.62 90 GLY A CA 1
ATOM 651 C C . GLY A 1 90 ? -18.635 1.547 18.281 1.00 91.62 90 GLY A C 1
ATOM 652 O O . GLY A 1 90 ? -19.449 1.596 19.191 1.00 91.62 90 GLY A O 1
ATOM 653 N N . THR A 1 91 ? -18.955 1.022 17.097 1.00 92.75 91 THR A N 1
ATOM 654 C CA . THR A 1 91 ? -20.255 0.373 16.879 1.00 92.75 91 THR A CA 1
ATOM 655 C C . THR A 1 91 ? -20.308 -0.971 17.620 1.00 92.75 91 THR A C 1
ATOM 657 O O . THR A 1 91 ? -19.416 -1.800 17.418 1.00 92.75 91 THR A O 1
ATOM 660 N N . PRO A 1 92 ? -21.338 -1.240 18.443 1.00 93.06 92 PRO A N 1
ATOM 661 C CA . PRO A 1 92 ? -21.550 -2.565 19.015 1.00 93.06 92 PRO A CA 1
ATOM 662 C C . PRO A 1 92 ? -21.909 -3.566 17.909 1.00 93.06 92 PRO A C 1
ATOM 664 O O . PRO A 1 92 ? -22.886 -3.380 17.184 1.00 93.06 92 PRO A O 1
ATOM 667 N N . LEU A 1 93 ? -21.128 -4.639 17.794 1.00 92.56 93 LEU A N 1
ATOM 668 C CA . LEU A 1 93 ? -21.343 -5.714 16.826 1.00 92.56 93 LEU A CA 1
ATOM 669 C C . LEU A 1 93 ? -21.758 -7.001 17.533 1.00 92.56 93 LEU A C 1
ATOM 671 O O . LEU A 1 93 ? -21.140 -7.407 18.517 1.00 92.56 93 LEU A O 1
ATOM 675 N N . ALA A 1 94 ? -22.798 -7.654 17.015 1.00 92.38 94 ALA A N 1
ATOM 676 C CA . ALA A 1 94 ? -23.192 -8.977 17.478 1.00 92.38 94 ALA A CA 1
ATOM 677 C C . ALA A 1 94 ? -22.164 -10.016 17.009 1.00 92.38 94 ALA A C 1
ATOM 679 O O . ALA A 1 94 ? -21.796 -10.044 15.834 1.00 92.38 94 ALA A O 1
ATOM 680 N N . TRP A 1 95 ? -21.719 -10.877 17.924 1.00 94.19 95 TRP A N 1
ATOM 681 C CA . TRP A 1 95 ? -20.707 -11.893 17.651 1.00 94.19 95 TRP A CA 1
ATOM 682 C C . TRP A 1 95 ? -21.159 -13.264 18.179 1.00 94.19 95 TRP A C 1
ATOM 684 O O . TRP A 1 95 ? -21.630 -13.333 19.316 1.00 94.19 95 TRP A O 1
ATOM 694 N N . PRO A 1 96 ? -21.059 -14.351 17.388 1.00 94.12 96 PRO A N 1
ATOM 695 C CA . PRO A 1 96 ? -21.664 -15.637 17.740 1.00 94.12 96 PRO A CA 1
ATOM 696 C C . PRO A 1 96 ? -20.804 -16.524 18.656 1.00 94.12 96 PRO A C 1
ATOM 698 O O . PRO A 1 96 ? -21.273 -17.585 19.063 1.00 94.12 96 PRO A O 1
ATOM 701 N N . THR A 1 97 ? -19.561 -16.145 18.974 1.00 92.50 97 THR A N 1
ATOM 702 C CA . THR A 1 97 ? -18.665 -16.946 19.831 1.00 92.50 97 THR A CA 1
ATOM 703 C C . THR A 1 97 ? -18.214 -16.177 21.075 1.00 92.50 97 THR A C 1
ATOM 705 O O . THR A 1 97 ? -18.403 -14.968 21.190 1.00 92.50 97 THR A O 1
ATOM 708 N N . THR A 1 98 ? -17.611 -16.878 22.037 1.00 89.69 98 THR A N 1
ATOM 709 C CA . THR A 1 98 ? -17.099 -16.282 23.285 1.00 89.69 98 THR A CA 1
ATOM 710 C C . THR A 1 98 ? -15.760 -15.558 23.118 1.00 89.69 98 THR A C 1
ATOM 712 O O . THR A 1 98 ? -15.369 -14.797 24.002 1.00 89.69 98 THR A O 1
ATOM 715 N N . THR A 1 99 ? -15.067 -15.765 21.994 1.00 92.44 99 THR A N 1
ATOM 716 C CA . THR A 1 99 ? -13.770 -15.150 21.682 1.00 92.44 99 THR A CA 1
ATOM 717 C C . THR A 1 99 ? -13.935 -14.213 20.483 1.00 92.44 99 THR A C 1
ATOM 719 O O . THR A 1 99 ? -14.254 -14.694 19.392 1.00 92.44 99 THR A O 1
ATOM 722 N N . PRO A 1 100 ? -13.752 -12.890 20.650 1.00 92.00 100 PRO A N 1
ATOM 723 C CA . PRO A 1 100 ? -13.837 -11.954 19.534 1.00 92.00 100 PRO A CA 1
ATOM 724 C C . PRO A 1 100 ? -12.634 -12.120 18.583 1.00 92.00 100 PRO A C 1
ATOM 726 O O . PRO A 1 100 ? -11.588 -12.604 19.020 1.00 92.00 100 PRO A O 1
ATOM 729 N N . PRO A 1 101 ? -12.744 -11.703 17.307 1.00 90.75 101 PRO A N 1
ATOM 730 C CA . PRO A 1 101 ? -11.601 -11.640 16.399 1.00 90.75 101 PRO A CA 1
ATOM 731 C C . PRO A 1 101 ? -10.539 -10.646 16.878 1.00 90.75 101 PRO A C 1
ATOM 733 O O . PRO A 1 101 ? -10.826 -9.732 17.658 1.00 90.75 101 PRO A O 1
ATOM 736 N N . ASP A 1 102 ? -9.328 -10.772 16.338 1.00 88.75 102 ASP A N 1
ATOM 737 C CA . ASP A 1 102 ? -8.245 -9.825 16.599 1.00 88.75 102 ASP A CA 1
ATOM 738 C C . ASP A 1 102 ? -8.659 -8.387 16.253 1.00 88.75 102 ASP A C 1
ATOM 740 O O . ASP A 1 102 ? -9.273 -8.117 15.221 1.00 88.75 102 ASP A O 1
ATOM 744 N N . GLY A 1 103 ? -8.322 -7.451 17.143 1.00 89.00 103 GLY A N 1
ATOM 745 C CA . GLY A 1 103 ? -8.698 -6.039 17.015 1.00 89.00 103 GLY A CA 1
ATOM 746 C C . GLY A 1 103 ? -10.068 -5.673 17.601 1.00 89.00 103 GLY A C 1
ATOM 747 O O . GLY A 1 103 ? -10.401 -4.489 17.634 1.00 89.00 103 GLY A O 1
ATOM 748 N N . TYR A 1 104 ? -10.835 -6.639 18.118 1.00 92.31 104 TYR A N 1
ATOM 749 C CA . TYR A 1 104 ? -12.135 -6.414 18.761 1.00 92.31 104 TYR A CA 1
ATOM 750 C C . TYR A 1 104 ? -12.102 -6.736 20.262 1.00 92.31 104 TYR A C 1
ATOM 752 O O . TYR A 1 104 ? -11.250 -7.475 20.751 1.00 92.31 104 TYR A O 1
ATOM 760 N N . ALA A 1 105 ? -13.062 -6.187 21.010 1.00 93.19 105 ALA A N 1
ATOM 761 C CA . ALA A 1 105 ? -13.242 -6.454 22.435 1.00 93.19 105 ALA A CA 1
ATOM 762 C C . ALA A 1 105 ? -14.719 -6.724 22.749 1.00 93.19 105 ALA A C 1
ATOM 764 O O . ALA A 1 105 ? -15.603 -6.057 22.213 1.00 93.19 105 ALA A O 1
ATOM 765 N N . ILE A 1 106 ? -14.994 -7.671 23.652 1.00 94.88 106 ILE A N 1
ATOM 766 C CA . ILE A 1 106 ? -16.355 -7.885 24.166 1.00 94.88 106 ILE A CA 1
ATOM 767 C C . ILE A 1 106 ? -16.731 -6.715 25.080 1.00 94.88 106 ILE A C 1
ATOM 769 O O . ILE A 1 106 ? -15.957 -6.358 25.961 1.00 94.88 106 ILE A O 1
ATOM 773 N N . MET A 1 107 ? -17.916 -6.131 24.908 1.00 95.88 107 MET A N 1
ATOM 774 C CA . MET A 1 107 ? -18.386 -4.978 25.689 1.00 95.88 107 MET A CA 1
ATOM 775 C C . MET A 1 107 ? -18.989 -5.412 27.037 1.00 95.88 107 MET A C 1
ATOM 777 O O . MET A 1 107 ? -20.147 -5.823 27.095 1.00 95.88 107 MET A O 1
ATOM 781 N N . GLN A 1 108 ? -18.199 -5.340 28.114 1.00 96.06 108 GLN A N 1
ATOM 782 C CA . GLN A 1 108 ? -18.555 -5.821 29.462 1.00 96.06 108 GLN A CA 1
ATOM 783 C C . GLN A 1 108 ? -18.374 -4.752 30.552 1.00 96.06 108 GLN A C 1
ATOM 785 O O . GLN A 1 108 ? -18.178 -5.081 31.722 1.00 96.06 108 GLN A O 1
ATOM 790 N N . GLY A 1 109 ? -18.385 -3.465 30.196 1.00 95.88 109 GLY A N 1
ATOM 791 C CA . GLY A 1 109 ? -18.186 -2.403 31.184 1.00 95.88 109 GLY A CA 1
ATOM 792 C C . GLY A 1 109 ? -16.720 -2.107 31.519 1.00 95.88 109 GLY A C 1
ATOM 793 O O . GLY A 1 109 ? -16.458 -1.420 32.505 1.00 95.88 109 GLY A O 1
ATOM 794 N N . GLN A 1 110 ? -15.750 -2.635 30.773 1.00 97.06 110 GLN A N 1
ATOM 795 C CA . GLN A 1 110 ? -14.330 -2.459 31.075 1.00 97.06 110 GLN A CA 1
ATOM 796 C C . GLN A 1 110 ? -13.809 -1.065 30.699 1.00 97.06 110 GLN A C 1
ATOM 798 O O . GLN A 1 110 ? -14.276 -0.440 29.743 1.00 97.06 110 GLN A O 1
ATOM 803 N N . ALA A 1 111 ? -12.802 -0.597 31.439 1.00 97.81 111 ALA A N 1
ATOM 804 C CA . ALA A 1 111 ? -12.031 0.589 31.082 1.00 97.81 111 ALA A CA 1
ATOM 805 C C . ALA A 1 111 ? -11.032 0.286 29.950 1.00 97.81 111 ALA A C 1
ATOM 807 O O . ALA A 1 111 ? -10.612 -0.859 29.768 1.00 97.81 111 ALA A O 1
ATOM 808 N N . PHE A 1 112 ? -10.632 1.315 29.209 1.00 97.12 112 PHE A N 1
ATOM 809 C CA . PHE A 1 112 ? -9.595 1.249 28.186 1.00 97.12 112 PHE A CA 1
ATOM 810 C C . PHE A 1 112 ? -8.731 2.515 28.192 1.00 97.12 112 PHE A C 1
ATOM 812 O O . PHE A 1 112 ? -9.135 3.569 28.678 1.00 97.12 112 PHE A O 1
ATOM 819 N N . ASP A 1 113 ? -7.530 2.402 27.630 1.00 97.25 113 ASP A N 1
ATOM 820 C CA . ASP A 1 113 ? -6.601 3.522 27.479 1.00 97.25 113 ASP A CA 1
ATOM 821 C C . ASP A 1 113 ? -7.015 4.404 26.289 1.00 97.25 113 ASP A C 1
ATOM 823 O O . ASP A 1 113 ? -6.967 3.983 25.128 1.00 97.25 113 ASP A O 1
ATOM 827 N N . THR A 1 114 ? -7.429 5.635 26.577 1.00 96.56 114 THR A N 1
ATOM 828 C CA . THR A 1 114 ? -7.902 6.590 25.568 1.00 96.56 114 THR A CA 1
ATOM 829 C C . THR A 1 114 ? -6.786 7.126 24.674 1.00 96.56 114 THR A C 1
ATOM 831 O O . THR A 1 114 ? -7.054 7.441 23.515 1.00 96.56 114 THR A O 1
ATOM 834 N N . ALA A 1 115 ? -5.542 7.182 25.161 1.00 95.81 115 ALA A N 1
ATOM 835 C CA . ALA A 1 115 ? -4.388 7.599 24.370 1.00 95.81 115 ALA A CA 1
ATOM 836 C C . ALA A 1 115 ? -3.970 6.497 23.389 1.00 95.81 115 ALA A C 1
ATOM 838 O O . ALA A 1 115 ? -3.637 6.779 22.238 1.00 95.81 115 ALA A O 1
ATOM 839 N N . LYS A 1 116 ? -4.048 5.230 23.816 1.00 95.44 116 LYS A N 1
ATOM 840 C CA . LYS A 1 116 ? -3.765 4.076 22.952 1.00 95.44 116 LYS A CA 1
ATOM 841 C C . LYS A 1 116 ? -4.862 3.831 21.910 1.00 95.44 116 LYS A C 1
ATOM 843 O O . LYS A 1 116 ? -4.558 3.393 20.802 1.00 95.44 116 LYS A O 1
ATOM 848 N N . TYR A 1 117 ? -6.125 4.112 22.243 1.00 94.62 117 TYR A N 1
ATOM 849 C CA . TYR A 1 117 ? -7.280 3.861 21.371 1.00 94.62 117 TYR A CA 1
ATOM 850 C C . TYR A 1 117 ? -8.087 5.141 21.076 1.00 94.62 117 TYR A C 1
ATOM 852 O O . TYR A 1 117 ? -9.258 5.237 21.459 1.00 94.62 117 TYR A O 1
ATOM 860 N N . PRO A 1 118 ? -7.520 6.114 20.338 1.00 95.25 118 PRO A N 1
ATOM 861 C CA . PRO A 1 118 ? -8.144 7.424 20.132 1.00 95.25 118 PRO A CA 1
ATOM 862 C C . PRO A 1 118 ? -9.469 7.354 19.357 1.00 95.25 118 PRO A C 1
ATOM 864 O O . PRO A 1 118 ? -10.399 8.102 19.647 1.00 95.25 118 PRO A O 1
ATOM 867 N N . LYS A 1 119 ? -9.606 6.415 18.408 1.00 92.56 119 LYS A N 1
ATOM 868 C CA . LYS A 1 119 ? -10.867 6.206 17.671 1.00 92.56 119 LYS A CA 1
ATOM 869 C C . LYS A 1 119 ? -11.980 5.660 18.574 1.00 92.56 119 LYS A C 1
ATOM 871 O O . LYS A 1 119 ? -13.119 6.094 18.464 1.00 92.56 119 LYS A O 1
ATOM 876 N N . THR A 1 120 ? -11.651 4.754 19.496 1.00 94.12 120 THR A N 1
ATOM 877 C CA . THR A 1 120 ? -12.605 4.244 20.494 1.00 94.12 120 THR A CA 1
ATOM 878 C C . THR A 1 120 ? -12.966 5.327 21.506 1.00 94.12 120 THR A C 1
ATOM 880 O O . THR A 1 120 ? -14.129 5.452 21.873 1.00 94.12 120 THR A O 1
ATOM 883 N N . ALA A 1 121 ? -11.996 6.153 21.912 1.00 96.31 121 ALA A N 1
ATOM 884 C CA . ALA A 1 121 ? -12.220 7.294 22.799 1.00 96.31 121 ALA A CA 1
ATOM 885 C C . ALA A 1 121 ? -13.155 8.347 22.184 1.00 96.31 121 ALA A C 1
ATOM 887 O O . ALA A 1 121 ? -13.948 8.941 22.905 1.00 96.31 121 ALA A O 1
ATOM 888 N N . ALA A 1 122 ? -13.126 8.538 20.862 1.00 94.56 122 ALA A N 1
ATOM 889 C CA . ALA A 1 122 ? -14.077 9.417 20.182 1.00 94.56 122 ALA A CA 1
ATOM 890 C C . ALA A 1 122 ? -15.535 8.928 20.310 1.00 94.56 122 ALA A C 1
ATOM 892 O O . ALA A 1 122 ? -16.441 9.747 20.440 1.00 94.56 122 ALA A O 1
ATOM 893 N N . ALA A 1 123 ? -15.764 7.608 20.315 1.00 94.25 123 ALA A N 1
ATOM 894 C CA . ALA A 1 123 ? -17.091 7.016 20.522 1.00 94.25 123 ALA A CA 1
ATOM 895 C C . ALA A 1 123 ? -17.483 6.928 22.010 1.00 94.25 123 ALA A C 1
ATOM 897 O O . ALA A 1 123 ? -18.648 7.113 22.360 1.00 94.25 123 ALA A O 1
ATOM 898 N N . TYR A 1 124 ? -16.511 6.669 22.890 1.00 95.25 124 TYR A N 1
ATOM 899 C CA . TYR A 1 124 ? -16.701 6.510 24.334 1.00 95.25 124 TYR A CA 1
ATOM 900 C C . TYR A 1 124 ? -15.717 7.391 25.126 1.00 95.25 124 TYR A C 1
ATOM 902 O O . TYR A 1 124 ? -14.723 6.885 25.660 1.00 95.25 124 TYR A O 1
ATOM 910 N N . PRO A 1 125 ? -15.985 8.707 25.256 1.00 95.19 125 PRO A N 1
ATOM 911 C CA . PRO A 1 125 ? -15.038 9.658 25.851 1.00 95.19 125 PRO A CA 1
ATOM 912 C C . PRO A 1 125 ? -14.709 9.407 27.326 1.00 95.19 125 PRO A C 1
ATOM 914 O O . PRO A 1 125 ? -13.690 9.878 27.820 1.00 95.19 125 PRO A O 1
ATOM 917 N N . SER A 1 126 ? -15.546 8.644 28.036 1.00 95.12 126 SER A N 1
ATOM 918 C CA . SER A 1 126 ? -15.316 8.256 29.433 1.00 95.12 126 SER A CA 1
ATOM 919 C C . SER A 1 126 ? -14.144 7.286 29.622 1.00 95.12 126 SER A C 1
ATOM 921 O O . SER A 1 126 ? -13.788 6.994 30.761 1.00 95.12 126 SER A O 1
ATOM 923 N N . GLY A 1 127 ? -13.581 6.731 28.539 1.00 96.50 127 GLY A N 1
ATOM 924 C CA . GLY A 1 127 ? -12.568 5.677 28.623 1.00 96.50 127 GLY A CA 1
ATOM 925 C C . GLY A 1 127 ? -13.129 4.347 29.130 1.00 96.50 127 GLY A C 1
ATOM 926 O O . GLY A 1 127 ? -12.374 3.487 29.577 1.00 96.50 127 GLY A O 1
ATOM 927 N N . LYS A 1 128 ? -14.454 4.162 29.090 1.00 96.88 128 LYS A N 1
ATOM 928 C CA . LYS A 1 128 ? -15.139 2.943 29.528 1.00 96.88 128 LYS A CA 1
ATOM 929 C C . LYS A 1 128 ? -16.131 2.484 28.468 1.00 96.88 128 LYS A C 1
ATOM 931 O O . LYS A 1 128 ? -16.957 3.268 28.007 1.00 96.88 128 LYS A O 1
ATOM 936 N N . LEU A 1 129 ? -16.069 1.205 28.110 1.00 96.75 129 LEU A N 1
ATOM 937 C CA . LEU A 1 129 ? -17.065 0.596 27.234 1.00 96.75 129 LEU A CA 1
ATOM 938 C C . LEU A 1 129 ? -18.369 0.348 28.010 1.00 96.75 129 LEU A C 1
ATOM 940 O O . LEU A 1 129 ? -18.311 0.021 29.196 1.00 96.75 129 LEU A O 1
ATOM 944 N N . PRO A 1 130 ? -19.546 0.469 27.376 1.00 96.25 130 PRO A N 1
ATOM 945 C CA . PRO A 1 130 ? -20.798 -0.026 27.942 1.00 96.25 130 PRO A CA 1
ATOM 946 C C . PRO A 1 130 ? -20.732 -1.523 28.287 1.00 96.25 130 PRO A C 1
ATOM 948 O O . PRO A 1 130 ? -20.007 -2.287 27.647 1.00 96.25 130 PRO A O 1
ATOM 951 N N . ASP A 1 131 ? -21.504 -1.957 29.283 1.00 96.50 131 ASP A N 1
ATOM 952 C CA . ASP A 1 131 ? -21.778 -3.382 29.495 1.00 96.50 131 ASP A CA 1
ATOM 953 C C . ASP A 1 131 ? -23.030 -3.760 28.705 1.00 96.50 131 ASP A C 1
ATOM 955 O O . ASP A 1 131 ? -24.132 -3.324 29.033 1.00 96.50 131 ASP A O 1
ATOM 959 N N . MET A 1 132 ? -22.850 -4.532 27.634 1.00 95.56 132 MET A N 1
ATOM 960 C CA . MET A 1 132 ? -23.932 -4.906 26.719 1.00 95.56 132 MET A CA 1
ATOM 961 C C . MET A 1 132 ? -24.563 -6.260 27.067 1.00 95.56 132 MET A C 1
ATOM 963 O O . MET A 1 132 ? -25.488 -6.706 26.385 1.00 95.56 132 MET A O 1
ATOM 967 N N . ARG A 1 133 ? -24.093 -6.944 28.118 1.00 94.38 133 ARG A N 1
ATOM 968 C CA . ARG A 1 133 ? -24.642 -8.246 28.517 1.00 94.38 133 ARG A CA 1
ATOM 969 C C . ARG A 1 133 ? -26.083 -8.075 29.001 1.00 94.38 133 ARG A C 1
ATOM 971 O O . ARG A 1 133 ? -26.357 -7.278 29.893 1.00 94.38 133 ARG A O 1
ATOM 978 N N . GLY A 1 134 ? -27.005 -8.818 28.391 1.00 94.56 134 GLY A N 1
ATOM 979 C CA . GLY A 1 134 ? -28.440 -8.720 28.685 1.00 94.56 134 GLY A CA 1
ATOM 980 C C . GLY A 1 134 ? -29.119 -7.446 28.165 1.00 94.56 134 GLY A C 1
ATOM 981 O O . GLY A 1 134 ? -30.282 -7.222 28.484 1.00 94.56 134 GLY A O 1
ATOM 982 N N . GLN A 1 135 ? -28.428 -6.619 27.371 1.00 94.81 135 GLN A N 1
ATOM 983 C CA . GLN A 1 135 ? -28.978 -5.383 26.812 1.00 94.81 135 GLN A CA 1
ATOM 984 C C . GLN A 1 135 ? -29.540 -5.600 25.403 1.00 94.81 135 GLN A C 1
ATOM 986 O O . GLN A 1 135 ? -29.031 -6.409 24.631 1.00 94.81 135 GLN A O 1
ATOM 991 N N . THR A 1 136 ? -30.566 -4.826 25.040 1.00 94.50 136 THR A N 1
ATOM 992 C CA . THR A 1 136 ? -31.052 -4.700 23.656 1.00 94.50 136 THR A CA 1
ATOM 993 C C . THR A 1 136 ? -30.826 -3.271 23.180 1.00 94.50 136 THR A C 1
ATOM 995 O O . THR A 1 136 ? -31.176 -2.321 23.880 1.00 94.50 136 THR A O 1
ATOM 998 N N . ILE A 1 137 ? -30.254 -3.104 21.986 1.00 93.69 137 ILE A N 1
ATOM 999 C CA . ILE A 1 137 ? -30.038 -1.775 21.408 1.00 93.69 137 ILE A CA 1
ATOM 1000 C C . ILE A 1 137 ? -31.391 -1.174 21.033 1.00 93.69 137 ILE A C 1
ATOM 1002 O O . ILE A 1 137 ? -32.153 -1.750 20.258 1.00 93.69 137 ILE A O 1
ATOM 1006 N N . LYS A 1 138 ? -31.664 0.017 21.563 1.00 93.75 138 LYS A N 1
ATOM 1007 C CA . LYS A 1 138 ? -32.835 0.822 21.227 1.00 93.75 138 LYS A CA 1
ATOM 1008 C C . LYS A 1 138 ? -32.367 2.176 20.711 1.00 93.75 138 LYS A C 1
ATOM 1010 O O . LYS A 1 138 ? -31.524 2.809 21.345 1.00 93.75 138 LYS A O 1
ATOM 1015 N N . GLY A 1 139 ? -32.934 2.627 19.591 1.00 92.25 139 GLY A N 1
ATOM 1016 C CA . GLY A 1 139 ? -32.735 3.998 19.122 1.00 92.25 139 GLY A CA 1
ATOM 1017 C C . GLY A 1 139 ? -33.111 4.985 20.228 1.00 92.25 139 GLY A C 1
ATOM 1018 O O . GLY A 1 139 ? -34.168 4.836 20.847 1.00 92.25 139 GLY A O 1
ATOM 1019 N N . ALA A 1 140 ? -32.225 5.936 20.524 1.00 92.94 140 ALA A N 1
ATOM 1020 C CA . ALA A 1 140 ? -32.449 6.899 21.593 1.00 92.94 140 ALA A CA 1
ATOM 1021 C C . ALA A 1 140 ? -33.641 7.802 21.223 1.00 92.94 140 ALA A C 1
ATOM 1023 O O . ALA A 1 140 ? -33.563 8.493 20.208 1.00 92.94 140 ALA A O 1
ATOM 1024 N N . PRO A 1 141 ? -34.746 7.780 21.991 1.00 91.62 141 PRO A N 1
ATOM 1025 C CA . PRO A 1 141 ? -35.829 8.729 21.786 1.00 91.62 141 PRO A CA 1
ATOM 1026 C C . PRO A 1 141 ? -35.407 10.122 22.269 1.00 91.62 141 PRO A C 1
ATOM 1028 O O . PRO A 1 141 ? -34.495 10.253 23.093 1.00 91.62 141 PRO A O 1
ATOM 1031 N N . ASP A 1 142 ? -36.117 11.150 21.808 1.00 94.94 142 ASP A N 1
ATOM 1032 C CA . ASP A 1 142 ? -35.894 12.527 22.246 1.00 94.94 142 ASP A CA 1
ATOM 1033 C C . ASP A 1 142 ? -35.952 12.651 23.778 1.00 94.94 142 ASP A C 1
ATOM 1035 O O . ASP A 1 142 ? -36.781 12.033 24.451 1.00 94.94 142 ASP A O 1
ATOM 1039 N N . GLY A 1 143 ? -35.042 13.448 24.343 1.00 91.56 143 GLY A N 1
ATOM 1040 C CA . GLY A 1 143 ? -34.960 13.694 25.786 1.00 91.56 143 GLY A CA 1
ATOM 1041 C C . GLY A 1 143 ? -34.300 12.581 26.612 1.00 91.56 143 GLY A C 1
ATOM 1042 O O . GLY A 1 143 ? -34.119 12.763 27.816 1.00 91.56 143 GLY A O 1
ATOM 1043 N N . ARG A 1 144 ? -33.889 11.455 26.009 1.00 91.50 144 ARG A N 1
ATOM 1044 C CA . ARG A 1 144 ? -33.125 10.406 26.702 1.00 91.50 144 ARG A CA 1
ATOM 1045 C C . ARG A 1 144 ? -31.621 10.580 26.484 1.00 91.50 144 ARG A C 1
ATOM 1047 O O . ARG A 1 144 ? -31.159 10.710 25.354 1.00 91.50 144 ARG A O 1
ATOM 1054 N N . ALA A 1 145 ? -30.843 10.523 27.565 1.00 90.94 145 ALA A N 1
ATOM 1055 C CA . ALA A 1 145 ? -29.385 10.572 27.481 1.00 90.94 145 ALA A CA 1
ATOM 1056 C C . ALA A 1 145 ? -28.826 9.361 26.710 1.00 90.94 145 ALA A C 1
ATOM 1058 O O . ALA A 1 145 ? -29.261 8.222 26.917 1.00 90.94 145 ALA A O 1
ATOM 1059 N N . LEU A 1 146 ? -27.836 9.596 25.844 1.00 89.88 146 LEU A N 1
ATOM 1060 C CA . LEU A 1 146 ? -27.131 8.525 25.139 1.00 89.88 146 LEU A CA 1
ATOM 1061 C C . LEU A 1 146 ? -26.463 7.568 26.134 1.00 89.88 146 LEU A C 1
ATOM 1063 O O . LEU A 1 146 ? -25.950 7.996 27.166 1.00 89.88 146 LEU A O 1
ATOM 1067 N N . LEU A 1 147 ? -26.474 6.273 25.804 1.00 88.56 147 LEU A N 1
ATOM 1068 C CA . LEU A 1 147 ? -25.914 5.187 26.624 1.00 88.56 1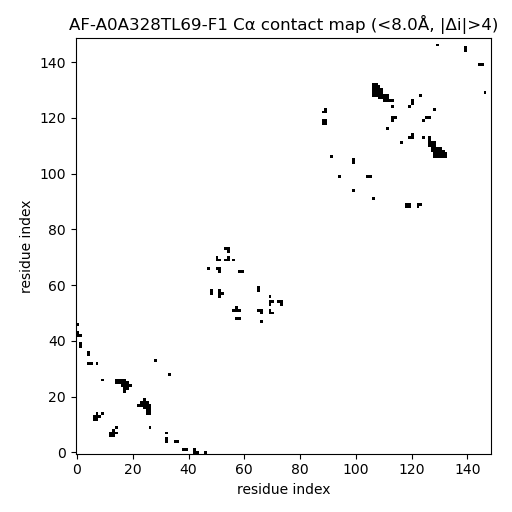47 LEU A CA 1
ATOM 1069 C C . LEU A 1 147 ? -26.542 5.044 28.026 1.00 88.56 147 LEU A C 1
ATOM 1071 O O . LEU A 1 147 ? -25.990 4.343 28.873 1.00 88.56 147 LEU A O 1
ATOM 1075 N N . SER A 1 148 ? -27.698 5.671 28.272 1.00 88.06 148 SER A N 1
ATOM 1076 C CA . SER A 1 148 ? -28.501 5.389 29.465 1.00 88.06 148 SER A CA 1
ATOM 1077 C C . SER A 1 148 ? -29.202 4.031 29.348 1.00 88.06 148 SER A C 1
ATOM 1079 O O . SER A 1 148 ? -29.683 3.665 28.270 1.00 88.06 148 SER A O 1
ATOM 1081 N N . LEU A 1 149 ? -29.241 3.298 30.466 1.00 84.12 149 LEU A N 1
ATOM 1082 C CA . LEU A 1 149 ? -29.940 2.015 30.600 1.00 84.12 149 LEU A CA 1
ATOM 1083 C C . LEU A 1 149 ? -31.453 2.204 30.688 1.00 84.12 149 LEU A C 1
ATOM 1085 O O . LEU A 1 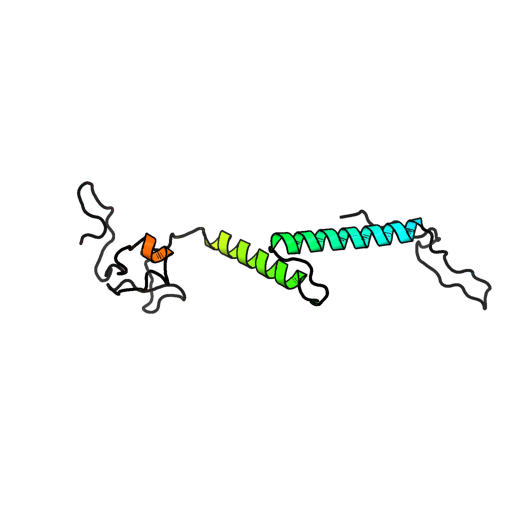149 ? -31.901 3.248 31.222 1.00 84.12 149 LEU A O 1
#

Nearest PDB structures (foldseek):
  2xgf-assembly1_C  TM=9.875E-01  e=2.533E-06  Tequatrovirus T4

Organism: NCBI:txid252393

pLDDT: mean 92.24, std 6.43, range [58.94, 98.25]

Radius of gyration: 31.4 Å; Cα contacts (8 Å, |Δi|>4): 108; chains: 1; bounding box: 73×31×75 Å